Protein AF-A0A1Y0GBD6-F1 (afdb_monomer)

Secondary structure (DSSP, 8-state):
-HHHHHHHHHHSHHHHHHHHHHHHHHHHHHHT-SSHHHHHHHHHHHHHHHHHHHHHHHHHHHHHHHH-HHHHHHHHHHHHHHHHH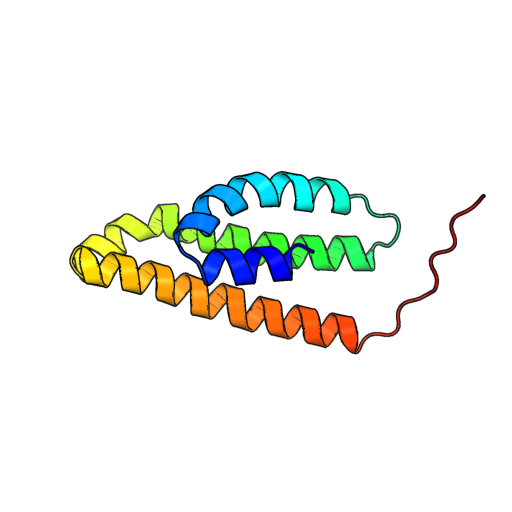HHHHHHHHHHHHSPPPP-----

Sequence (107 aa):
MFNFGSIIAVLIAPLLMIWIAASIFVYASIAHHPNAKVAKYNQWAGYRFYGAAGSMMVFGTPIYHIFNDWHGLLAIWTIMFVIVVPAGIRSIIKAYKEQWSAMQVAA

Structure (mmCIF, N/CA/C/O backbone):
data_AF-A0A1Y0GBD6-F1
#
_entry.id   AF-A0A1Y0GBD6-F1
#
loop_
_atom_site.group_PDB
_atom_site.id
_atom_site.type_symbol
_atom_site.label_atom_id
_atom_site.label_alt_id
_atom_site.label_comp_id
_atom_site.label_asym_id
_atom_site.label_entity_id
_atom_site.label_seq_id
_atom_site.pdbx_PDB_ins_code
_atom_site.Cartn_x
_atom_site.Cartn_y
_atom_site.Cartn_z
_atom_site.occupancy
_atom_site.B_iso_or_equiv
_atom_site.auth_seq_id
_atom_site.auth_comp_id
_atom_site.auth_asym_id
_atom_site.auth_atom_id
_atom_site.pdbx_PDB_model_num
ATOM 1 N N . MET A 1 1 ? -5.204 4.614 8.903 1.00 81.81 1 MET A N 1
ATOM 2 C CA . MET A 1 1 ? -4.017 5.408 8.520 1.00 81.81 1 MET A CA 1
ATOM 3 C C . MET A 1 1 ? -3.126 4.660 7.533 1.00 81.81 1 MET A C 1
ATOM 5 O O . MET A 1 1 ? -3.043 5.081 6.390 1.00 81.81 1 MET A O 1
ATOM 9 N N . PHE A 1 2 ? -2.539 3.522 7.928 1.00 92.50 2 PHE A N 1
ATOM 10 C CA . PHE A 1 2 ? -1.530 2.809 7.132 1.00 92.50 2 PHE A CA 1
ATOM 11 C C . PHE A 1 2 ? -1.957 2.506 5.680 1.00 92.50 2 PHE A C 1
ATOM 13 O O . PHE A 1 2 ? -1.268 2.912 4.754 1.00 92.50 2 PHE A O 1
ATOM 20 N N . ASN A 1 3 ? -3.127 1.882 5.466 1.00 93.31 3 ASN A N 1
ATOM 21 C CA . ASN A 1 3 ? -3.614 1.562 4.112 1.00 93.31 3 ASN A CA 1
ATOM 22 C C . ASN A 1 3 ? -3.749 2.797 3.204 1.00 93.31 3 ASN A C 1
ATOM 24 O O . ASN A 1 3 ? -3.415 2.715 2.030 1.00 93.31 3 ASN A O 1
ATOM 28 N N . PHE A 1 4 ? -4.214 3.933 3.733 1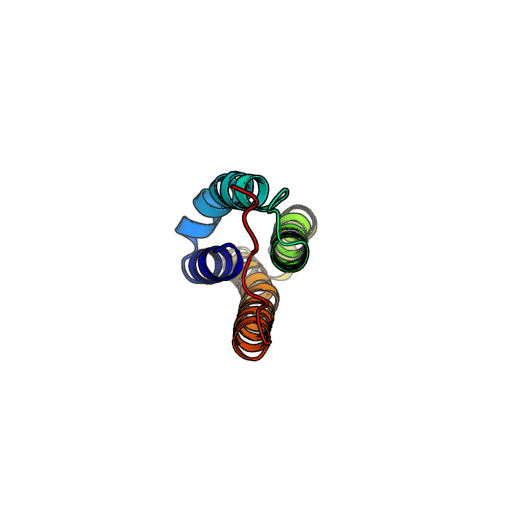.00 93.25 4 PHE A N 1
ATOM 29 C CA . PHE A 1 4 ? -4.353 5.159 2.942 1.00 93.25 4 PHE A CA 1
ATOM 30 C C . PHE A 1 4 ? -2.994 5.703 2.519 1.00 93.25 4 PHE A C 1
ATOM 32 O O . PHE A 1 4 ? -2.789 5.969 1.339 1.00 93.25 4 PHE A O 1
ATOM 39 N N . GLY A 1 5 ? -2.057 5.810 3.464 1.00 91.75 5 GLY A N 1
ATOM 40 C CA . GLY A 1 5 ? -0.714 6.283 3.149 1.00 91.75 5 GLY A CA 1
ATOM 41 C C . GLY A 1 5 ? 0.005 5.359 2.167 1.00 91.75 5 GLY A C 1
ATOM 42 O O . GLY A 1 5 ? 0.580 5.850 1.207 1.00 91.75 5 GLY A O 1
ATOM 43 N N . SER A 1 6 ? -0.130 4.035 2.309 1.00 94.19 6 SER A N 1
ATOM 44 C CA . SER A 1 6 ? 0.441 3.077 1.351 1.00 94.19 6 SER A CA 1
ATOM 45 C C . SER A 1 6 ? -0.166 3.198 -0.046 1.00 94.19 6 SER A C 1
ATOM 47 O O . SER A 1 6 ? 0.570 3.115 -1.022 1.00 94.19 6 SER A O 1
ATOM 49 N N . ILE A 1 7 ? -1.479 3.421 -0.168 1.00 95.19 7 ILE A N 1
ATOM 50 C CA . ILE A 1 7 ? -2.118 3.656 -1.473 1.00 95.19 7 ILE A CA 1
ATOM 51 C C . ILE A 1 7 ? -1.579 4.945 -2.102 1.00 95.19 7 ILE A C 1
ATOM 53 O O . ILE A 1 7 ? -1.132 4.919 -3.244 1.00 95.19 7 ILE A O 1
ATOM 57 N N . ILE A 1 8 ? -1.575 6.055 -1.359 1.00 94.31 8 ILE A N 1
ATOM 58 C CA . ILE A 1 8 ? -1.106 7.360 -1.857 1.00 94.31 8 ILE A CA 1
ATOM 59 C C . ILE A 1 8 ? 0.367 7.287 -2.275 1.00 94.31 8 ILE A C 1
ATOM 61 O O . ILE A 1 8 ? 0.736 7.770 -3.342 1.00 94.31 8 ILE A O 1
ATOM 65 N N . ALA A 1 9 ? 1.194 6.637 -1.460 1.00 93.50 9 ALA A N 1
ATOM 66 C CA . ALA A 1 9 ? 2.611 6.444 -1.720 1.00 93.50 9 ALA A CA 1
ATOM 67 C C . ALA A 1 9 ? 2.872 5.636 -2.993 1.00 93.50 9 ALA A C 1
ATOM 69 O O . ALA A 1 9 ? 3.793 5.943 -3.741 1.00 93.50 9 ALA A O 1
ATOM 70 N N . VAL A 1 10 ? 2.050 4.619 -3.258 1.00 93.12 10 VAL A N 1
ATOM 71 C CA . VAL A 1 10 ? 2.157 3.838 -4.491 1.00 93.12 10 VAL A CA 1
ATOM 72 C C . VAL A 1 10 ? 1.654 4.619 -5.694 1.00 93.12 10 VAL A C 1
ATOM 74 O O . VAL A 1 10 ? 2.240 4.472 -6.747 1.00 93.12 10 VAL A O 1
ATOM 77 N N . LEU A 1 11 ? 0.637 5.473 -5.556 1.00 93.12 11 LEU A N 1
ATOM 78 C CA . LEU A 1 11 ? 0.119 6.295 -6.658 1.00 93.12 11 LEU A CA 1
ATOM 79 C C . LEU A 1 11 ? 1.066 7.424 -7.085 1.00 93.12 11 LEU A C 1
ATOM 81 O O . LEU A 1 11 ? 1.009 7.869 -8.228 1.00 93.12 11 LEU A O 1
ATOM 85 N N . ILE A 1 12 ? 1.921 7.900 -6.181 1.00 91.62 12 ILE A N 1
ATOM 86 C CA . ILE A 1 12 ? 2.813 9.037 -6.415 1.00 91.62 12 ILE A CA 1
ATOM 87 C C . ILE A 1 12 ? 4.245 8.577 -6.149 1.00 91.62 12 ILE A C 1
ATOM 89 O O . ILE A 1 12 ? 4.705 8.588 -5.010 1.00 91.62 12 ILE A O 1
ATOM 93 N N . ALA A 1 13 ? 4.962 8.182 -7.206 1.00 82.25 13 ALA A N 1
ATOM 94 C CA . ALA A 1 13 ? 6.255 7.499 -7.092 1.00 82.25 13 ALA A CA 1
ATOM 95 C C . ALA A 1 13 ? 7.281 8.178 -6.149 1.00 82.25 13 ALA A C 1
ATOM 97 O O . ALA A 1 13 ? 7.854 7.467 -5.323 1.00 82.25 13 ALA A O 1
ATOM 98 N N . PRO A 1 14 ? 7.481 9.516 -6.158 1.00 85.69 14 PRO A N 1
ATOM 99 C CA . PRO A 1 14 ? 8.397 10.167 -5.212 1.00 85.69 14 PRO A CA 1
ATOM 100 C C . PRO A 1 14 ? 8.003 10.001 -3.737 1.00 85.69 14 PRO A C 1
ATOM 102 O O . PRO A 1 14 ? 8.866 9.936 -2.861 1.00 85.69 14 PRO A O 1
ATOM 105 N N . LEU A 1 15 ? 6.703 9.905 -3.441 1.00 91.25 15 LEU A N 1
ATOM 106 C CA . LEU A 1 15 ? 6.216 9.726 -2.074 1.00 91.25 15 LEU A CA 1
ATOM 107 C C . LEU A 1 15 ? 6.473 8.317 -1.546 1.00 91.25 15 LEU A C 1
ATOM 109 O O . LEU A 1 15 ? 6.485 8.136 -0.331 1.00 91.25 15 LEU A O 1
ATOM 113 N N . LEU A 1 16 ? 6.716 7.332 -2.417 1.00 89.00 16 LEU A N 1
ATOM 114 C CA . LEU A 1 16 ? 6.984 5.963 -1.992 1.00 89.00 16 LEU A CA 1
ATOM 115 C C . LEU A 1 16 ? 8.221 5.875 -1.097 1.00 89.00 16 LEU A C 1
ATOM 117 O O . LEU A 1 16 ? 8.166 5.237 -0.047 1.00 89.00 16 LEU A O 1
ATOM 121 N N . MET A 1 17 ? 9.306 6.556 -1.472 1.00 86.94 17 MET A N 1
ATOM 122 C CA . MET A 1 17 ? 10.548 6.559 -0.691 1.00 86.94 17 MET A CA 1
ATOM 123 C C . MET A 1 17 ? 10.346 7.176 0.695 1.00 86.94 17 MET A C 1
ATOM 125 O O . MET A 1 17 ? 10.777 6.610 1.697 1.00 86.94 17 MET A O 1
ATOM 129 N N . ILE A 1 18 ? 9.639 8.307 0.759 1.00 93.12 18 ILE A N 1
ATOM 130 C CA . ILE A 1 18 ? 9.323 8.989 2.021 1.00 93.12 18 ILE A CA 1
ATOM 131 C C . ILE A 1 18 ? 8.411 8.107 2.881 1.00 93.12 18 ILE A C 1
ATOM 133 O O . ILE A 1 18 ? 8.608 7.974 4.092 1.00 93.12 18 ILE A O 1
ATOM 137 N N . TRP A 1 19 ? 7.420 7.473 2.254 1.00 95.25 19 TRP A N 1
ATOM 138 C CA . TRP A 1 19 ? 6.452 6.649 2.955 1.00 95.25 19 TRP A CA 1
ATOM 139 C C . TRP A 1 19 ? 7.063 5.381 3.538 1.00 95.25 19 TRP A C 1
ATOM 141 O O . TRP A 1 19 ? 6.630 4.989 4.610 1.00 95.25 19 TRP A O 1
ATOM 151 N N . ILE A 1 20 ? 8.081 4.771 2.920 1.00 92.00 20 ILE A N 1
ATOM 152 C CA . ILE A 1 20 ? 8.769 3.604 3.505 1.00 92.00 20 ILE A CA 1
ATOM 153 C C . ILE A 1 20 ? 9.297 3.919 4.913 1.00 92.00 20 ILE A C 1
ATOM 155 O O . ILE A 1 20 ? 9.152 3.104 5.822 1.00 92.00 20 ILE A O 1
ATOM 159 N N . ALA A 1 21 ? 9.868 5.108 5.120 1.00 92.75 21 ALA A N 1
ATOM 160 C CA . ALA A 1 21 ? 10.318 5.532 6.443 1.00 92.75 21 ALA A CA 1
ATOM 161 C C . ALA A 1 21 ? 9.132 5.911 7.346 1.00 92.75 21 ALA A C 1
ATOM 163 O O . ALA A 1 21 ? 9.013 5.417 8.469 1.00 92.75 21 ALA A O 1
ATOM 164 N N . ALA A 1 22 ? 8.216 6.751 6.852 1.00 95.44 22 ALA A N 1
ATOM 165 C CA . ALA A 1 22 ? 7.064 7.219 7.626 1.00 95.44 22 ALA A CA 1
ATOM 166 C C . ALA A 1 22 ? 6.137 6.073 8.074 1.00 95.44 22 ALA A C 1
ATOM 168 O O . ALA A 1 22 ? 5.566 6.112 9.166 1.00 95.44 22 ALA A O 1
ATOM 169 N N . SER A 1 23 ? 6.012 5.021 7.265 1.00 95.19 23 SER A N 1
ATOM 170 C CA . SER A 1 23 ? 5.162 3.871 7.548 1.00 95.19 23 SER A CA 1
ATOM 171 C C . SER A 1 23 ? 5.636 3.100 8.773 1.00 95.19 23 SER A C 1
ATOM 173 O O . SER A 1 23 ? 4.802 2.529 9.467 1.00 95.19 23 SER A O 1
ATOM 175 N N . ILE A 1 24 ? 6.936 3.106 9.088 1.00 94.75 24 ILE A N 1
ATOM 176 C CA . ILE A 1 24 ? 7.470 2.464 10.299 1.00 94.75 24 ILE A CA 1
ATOM 177 C C . ILE A 1 24 ? 6.927 3.173 11.541 1.00 94.75 24 ILE A C 1
ATOM 179 O O . ILE A 1 24 ? 6.410 2.514 12.443 1.00 94.75 24 ILE A O 1
ATOM 183 N N . PHE A 1 25 ? 6.945 4.509 11.554 1.00 95.12 25 PHE A N 1
ATOM 184 C CA . PHE A 1 25 ? 6.381 5.306 12.647 1.00 95.12 25 PHE A CA 1
ATOM 185 C C . PHE A 1 25 ? 4.872 5.092 12.791 1.00 95.12 25 PHE A C 1
ATOM 187 O O . PHE A 1 25 ? 4.382 4.847 13.892 1.00 95.12 25 PHE A O 1
ATOM 194 N N . VAL A 1 26 ? 4.134 5.129 11.675 1.00 95.31 26 VAL A N 1
ATOM 195 C CA . VAL A 1 26 ? 2.681 4.886 11.668 1.00 95.31 26 VAL A CA 1
ATOM 196 C C . VAL A 1 26 ? 2.353 3.465 12.125 1.00 95.31 26 VAL A C 1
ATOM 198 O O . VAL A 1 26 ? 1.371 3.248 12.828 1.00 95.31 26 VAL A O 1
ATOM 201 N N . TYR A 1 27 ? 3.162 2.484 11.732 1.00 95.38 27 TYR A N 1
ATOM 202 C CA . TYR A 1 27 ? 2.975 1.106 12.157 1.00 95.38 27 TYR A CA 1
ATOM 203 C C . TYR A 1 27 ? 3.212 0.961 13.660 1.00 95.38 27 TYR A C 1
ATOM 205 O O . TYR A 1 27 ? 2.375 0.383 14.350 1.00 95.38 27 TYR A O 1
ATOM 213 N N . ALA A 1 28 ? 4.325 1.500 14.163 1.00 94.62 28 ALA A N 1
ATOM 214 C CA . ALA A 1 28 ? 4.722 1.401 15.562 1.00 94.62 28 ALA A CA 1
ATOM 215 C C . ALA A 1 28 ? 3.716 2.079 16.502 1.00 94.62 28 ALA A C 1
ATOM 217 O O . ALA A 1 28 ? 3.382 1.510 17.540 1.00 94.62 28 ALA A O 1
ATOM 218 N N . SER A 1 29 ? 3.167 3.236 16.116 1.00 94.19 29 SER A N 1
ATOM 219 C CA . SER A 1 29 ? 2.173 3.951 16.928 1.00 94.19 29 SER A CA 1
ATOM 220 C C . SER A 1 29 ? 0.849 3.194 17.090 1.00 94.19 29 SER A C 1
ATOM 222 O O . SER A 1 29 ? 0.120 3.432 18.048 1.00 94.19 29 SER A O 1
ATOM 224 N N . ILE A 1 30 ? 0.543 2.256 16.185 1.00 93.75 30 ILE A N 1
ATOM 225 C CA . ILE A 1 30 ? -0.693 1.458 16.202 1.00 93.75 30 ILE A CA 1
ATOM 226 C C . ILE A 1 30 ? -0.438 0.015 16.681 1.00 93.75 30 ILE A C 1
ATOM 228 O O . ILE A 1 30 ? -1.375 -0.688 17.058 1.00 93.75 30 ILE A O 1
ATOM 232 N N . ALA A 1 31 ? 0.815 -0.449 16.693 1.00 92.00 31 ALA A N 1
ATOM 233 C CA . ALA A 1 31 ? 1.162 -1.843 16.981 1.00 92.00 31 ALA A CA 1
ATOM 234 C C . ALA A 1 31 ? 0.659 -2.335 18.353 1.00 92.00 31 ALA A C 1
ATOM 236 O O . ALA A 1 31 ? 0.251 -3.487 18.467 1.00 92.00 31 ALA A O 1
ATOM 237 N N . HIS A 1 32 ? 0.622 -1.452 19.354 1.00 90.44 32 HIS A N 1
ATOM 238 C CA . HIS A 1 32 ? 0.163 -1.749 20.718 1.00 90.44 32 HIS A CA 1
ATOM 239 C C . HIS A 1 32 ? -1.191 -1.104 21.043 1.00 90.44 32 HIS A C 1
ATOM 241 O O . HIS A 1 32 ? -1.492 -0.809 22.197 1.00 90.44 32 HIS A O 1
ATOM 247 N N . HIS A 1 33 ? -2.010 -0.839 20.023 1.00 89.69 33 HIS A N 1
ATOM 248 C CA . HIS A 1 33 ? -3.309 -0.213 20.222 1.00 89.69 33 HIS A CA 1
ATOM 249 C C . HIS A 1 33 ? -4.215 -1.092 21.121 1.00 89.69 33 HIS A C 1
ATOM 251 O O . HIS A 1 33 ? -4.328 -2.291 20.848 1.00 89.69 33 HIS A O 1
ATOM 257 N N . PRO A 1 34 ? -4.920 -0.529 22.132 1.00 88.94 34 PRO A N 1
ATOM 258 C CA . PRO A 1 34 ? -5.721 -1.306 23.094 1.00 88.94 34 PRO A CA 1
ATOM 259 C C . PRO A 1 34 ? -6.770 -2.209 22.435 1.00 88.94 34 PRO A C 1
ATOM 261 O O . PRO A 1 34 ? -7.057 -3.317 22.881 1.00 88.94 34 PRO A O 1
ATOM 264 N N . ASN A 1 35 ? -7.334 -1.748 21.319 1.00 89.62 3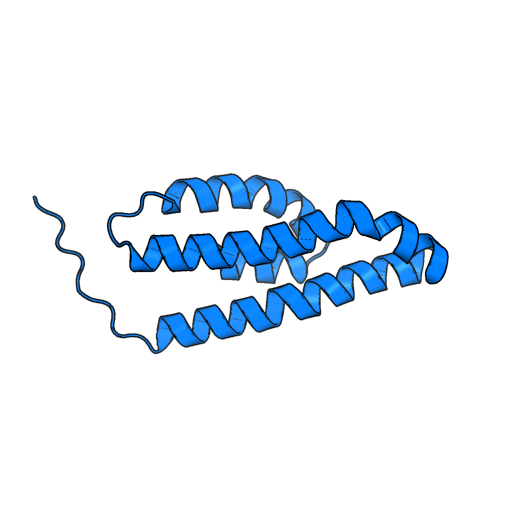5 ASN A N 1
ATOM 265 C CA . ASN A 1 35 ? -8.201 -2.566 20.483 1.00 89.62 35 ASN A CA 1
ATOM 266 C C . ASN A 1 35 ? -7.377 -3.513 19.586 1.00 89.62 35 ASN A C 1
ATOM 268 O O . ASN A 1 35 ? -6.863 -3.098 18.543 1.00 89.62 35 ASN A O 1
ATOM 272 N N . ALA A 1 36 ? -7.347 -4.801 19.941 1.00 89.81 36 ALA A N 1
ATOM 273 C CA . ALA A 1 36 ? -6.650 -5.853 19.194 1.00 89.81 36 ALA A CA 1
ATOM 274 C C . ALA A 1 36 ? -7.082 -5.962 17.718 1.00 89.81 36 ALA A C 1
ATOM 276 O O . ALA A 1 36 ? -6.284 -6.339 16.857 1.00 89.81 36 ALA A O 1
ATOM 277 N N . LYS A 1 37 ? -8.331 -5.598 17.388 1.00 90.50 37 LYS A N 1
ATOM 278 C CA . LYS A 1 37 ? -8.812 -5.581 16.001 1.00 90.50 37 LYS A CA 1
ATOM 279 C C . LYS A 1 37 ? -8.040 -4.549 15.178 1.00 90.50 37 LYS A C 1
ATOM 281 O O . LYS A 1 37 ? -7.590 -4.862 14.078 1.00 90.50 37 LYS A O 1
ATOM 286 N N . VAL A 1 38 ? -7.837 -3.349 15.726 1.00 91.31 38 VAL A N 1
ATOM 287 C CA . VAL A 1 38 ? -7.081 -2.263 15.078 1.00 91.31 38 VAL A CA 1
ATOM 288 C C . VAL A 1 38 ? -5.627 -2.682 14.863 1.00 91.31 38 VAL A C 1
ATOM 290 O O . VAL A 1 38 ? -5.122 -2.563 13.744 1.00 91.31 38 VAL A O 1
ATOM 293 N N . ALA A 1 39 ? -4.990 -3.254 15.889 1.00 92.44 39 ALA A N 1
ATOM 294 C CA . ALA A 1 39 ? -3.626 -3.770 15.791 1.00 92.44 39 ALA A CA 1
ATOM 295 C C . ALA A 1 39 ? -3.500 -4.852 14.700 1.00 92.44 39 ALA A C 1
ATOM 297 O O . ALA A 1 39 ? -2.603 -4.784 13.862 1.00 92.44 39 ALA A O 1
ATOM 298 N N . LYS A 1 40 ? -4.454 -5.791 14.615 1.00 92.56 40 LYS A N 1
ATOM 299 C CA . LYS A 1 40 ? -4.476 -6.844 13.583 1.00 92.56 40 LYS A CA 1
ATOM 300 C C . LYS A 1 40 ? -4.667 -6.290 12.167 1.00 92.56 40 LYS A C 1
ATOM 302 O O . LYS A 1 40 ? -4.030 -6.769 11.228 1.00 92.56 40 LYS A O 1
ATOM 307 N N . TYR A 1 41 ? -5.526 -5.283 11.992 1.00 92.81 41 TYR A N 1
ATOM 308 C CA . TYR A 1 41 ? -5.675 -4.591 10.707 1.00 92.81 41 TYR A CA 1
ATOM 309 C C . TYR A 1 41 ? -4.383 -3.881 10.293 1.00 92.81 41 TYR A C 1
ATOM 311 O O . TYR A 1 41 ? -4.003 -3.950 9.124 1.00 92.81 41 TYR A O 1
ATOM 319 N N . ASN A 1 42 ? -3.699 -3.237 11.243 1.00 94.81 42 ASN A N 1
ATOM 320 C CA . ASN A 1 42 ? -2.413 -2.587 11.014 1.00 94.81 42 ASN A CA 1
ATOM 321 C C . ASN A 1 42 ? -1.316 -3.600 10.658 1.00 94.81 42 ASN A C 1
ATOM 323 O O . ASN A 1 42 ? -0.611 -3.406 9.672 1.00 94.81 42 ASN A O 1
ATOM 327 N N . GLN A 1 43 ? -1.241 -4.721 11.381 1.00 94.19 43 GLN A N 1
ATOM 328 C CA . GLN A 1 43 ? -0.309 -5.816 11.105 1.00 94.19 43 GLN A CA 1
ATOM 329 C C . GLN A 1 43 ? -0.466 -6.342 9.676 1.00 94.19 43 GLN A C 1
ATOM 331 O O . GLN A 1 43 ? 0.510 -6.446 8.938 1.00 94.19 43 GLN A O 1
ATOM 336 N N . TRP A 1 44 ? -1.702 -6.618 9.252 1.00 94.12 44 TRP A N 1
ATOM 337 C CA . TRP A 1 44 ? -1.973 -7.086 7.893 1.00 94.12 44 TRP A CA 1
ATOM 338 C C . TRP A 1 44 ? -1.690 -6.035 6.819 1.00 94.12 44 TRP A C 1
ATOM 340 O O . TRP A 1 44 ? -1.246 -6.394 5.729 1.00 94.12 44 TRP A O 1
ATOM 350 N N . ALA A 1 45 ? -1.946 -4.756 7.100 1.00 93.88 45 ALA A N 1
ATOM 351 C CA . ALA A 1 45 ? -1.615 -3.670 6.183 1.00 93.88 45 ALA A CA 1
ATOM 352 C C . ALA A 1 45 ? -0.092 -3.545 5.999 1.00 93.88 45 ALA A C 1
ATOM 354 O O . ALA A 1 45 ? 0.390 -3.520 4.865 1.00 93.88 45 ALA A O 1
ATOM 355 N N . GLY A 1 46 ? 0.658 -3.566 7.106 1.00 94.50 46 GLY A N 1
ATOM 356 C CA . GLY A 1 46 ? 2.120 -3.565 7.110 1.00 94.50 46 GLY A CA 1
ATOM 357 C C . GLY A 1 46 ? 2.703 -4.773 6.388 1.00 94.50 46 GLY A C 1
ATOM 358 O O . GLY A 1 46 ? 3.520 -4.602 5.490 1.00 94.50 46 GLY A O 1
ATOM 359 N N . TYR A 1 47 ? 2.227 -5.983 6.698 1.00 94.81 47 TYR A N 1
ATOM 360 C CA . TYR A 1 47 ? 2.694 -7.220 6.063 1.00 94.81 47 TYR A CA 1
ATOM 361 C C . TYR A 1 47 ? 2.606 -7.165 4.532 1.00 94.81 47 TYR A C 1
ATOM 363 O O . TYR A 1 47 ? 3.552 -7.533 3.845 1.00 94.81 47 TYR A O 1
ATOM 371 N N . ARG A 1 48 ? 1.498 -6.658 3.980 1.00 93.88 48 ARG A N 1
ATOM 372 C CA . ARG A 1 48 ? 1.312 -6.568 2.522 1.00 93.88 48 ARG A CA 1
ATOM 373 C C . ARG A 1 48 ? 2.204 -5.510 1.887 1.00 93.88 48 ARG A C 1
ATOM 375 O O . ARG A 1 48 ? 2.803 -5.775 0.851 1.00 93.88 48 ARG A O 1
ATOM 382 N N . PHE A 1 49 ? 2.287 -4.327 2.495 1.00 94.94 49 PHE A N 1
ATOM 383 C CA . PHE A 1 49 ? 3.116 -3.244 1.969 1.00 94.94 49 PHE A CA 1
ATOM 384 C C . PHE A 1 49 ? 4.604 -3.597 2.034 1.00 94.94 49 PHE A C 1
ATOM 386 O O . PHE A 1 49 ? 5.286 -3.519 1.018 1.00 94.94 49 PHE A O 1
ATOM 393 N N . TYR A 1 50 ? 5.093 -4.049 3.193 1.00 95.25 50 TYR A N 1
ATOM 394 C CA . TYR A 1 50 ? 6.492 -4.440 3.365 1.00 95.25 50 TYR A CA 1
ATOM 395 C C . TYR A 1 50 ? 6.835 -5.712 2.592 1.00 95.25 50 TYR A C 1
ATOM 397 O O . TYR A 1 50 ? 7.929 -5.803 2.049 1.00 95.25 50 TYR A O 1
ATOM 405 N N . GLY A 1 51 ? 5.901 -6.659 2.474 1.00 94.69 51 GLY A N 1
ATOM 406 C CA . GLY A 1 51 ? 6.072 -7.830 1.620 1.00 94.69 51 GLY A CA 1
ATOM 407 C C . GLY A 1 51 ? 6.252 -7.436 0.155 1.00 94.69 51 GLY A C 1
ATOM 408 O O . GLY A 1 51 ? 7.196 -7.892 -0.482 1.00 94.69 51 GLY A O 1
ATOM 409 N N . ALA A 1 52 ? 5.408 -6.541 -0.367 1.00 94.00 52 ALA A N 1
ATOM 410 C CA . ALA A 1 52 ? 5.531 -6.039 -1.735 1.00 94.00 52 ALA A CA 1
ATOM 411 C C . ALA A 1 52 ? 6.828 -5.235 -1.933 1.00 94.00 52 ALA A C 1
ATOM 413 O O . ALA A 1 52 ? 7.644 -5.594 -2.778 1.00 94.00 52 ALA A O 1
ATOM 414 N N . ALA A 1 53 ? 7.057 -4.2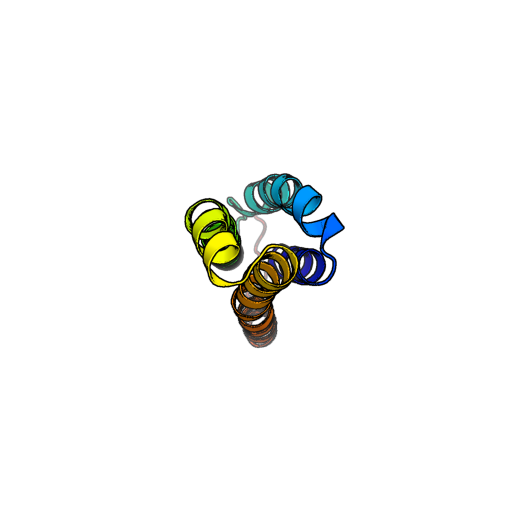00 -1.120 1.00 92.44 53 ALA A N 1
ATOM 415 C CA . ALA A 1 53 ? 8.222 -3.324 -1.236 1.00 92.44 53 ALA A CA 1
ATOM 416 C C . ALA A 1 53 ? 9.548 -4.079 -1.027 1.00 92.44 53 ALA A C 1
ATOM 418 O O . ALA A 1 53 ? 10.495 -3.896 -1.788 1.00 92.44 53 ALA A O 1
ATOM 419 N N . GLY A 1 54 ? 9.607 -4.972 -0.036 1.00 92.38 54 GLY A N 1
ATOM 420 C CA . GLY A 1 54 ? 10.774 -5.810 0.235 1.00 92.38 54 GLY A CA 1
ATOM 421 C C . GLY A 1 54 ? 11.040 -6.826 -0.875 1.00 92.38 54 GLY A C 1
ATOM 422 O O . GLY A 1 54 ? 12.189 -7.026 -1.256 1.00 92.38 54 GLY A O 1
ATOM 423 N N . SER A 1 55 ? 9.994 -7.407 -1.469 1.00 93.62 55 SER A N 1
ATOM 424 C CA . SER A 1 55 ? 10.160 -8.285 -2.636 1.00 93.62 55 SER A CA 1
ATOM 425 C C . SER A 1 55 ? 10.765 -7.530 -3.821 1.00 93.62 55 SER A C 1
ATOM 427 O O . SER A 1 55 ? 11.616 -8.076 -4.518 1.00 93.62 55 SER A O 1
ATOM 429 N N . MET A 1 56 ? 10.399 -6.260 -4.023 1.00 90.06 56 MET A N 1
ATOM 430 C CA . MET A 1 56 ? 10.973 -5.439 -5.097 1.00 90.06 56 MET A CA 1
ATOM 431 C C . MET A 1 56 ? 12.456 -5.121 -4.895 1.00 90.06 56 MET A C 1
ATOM 433 O O . MET A 1 56 ? 13.164 -4.965 -5.883 1.00 90.06 56 MET A O 1
ATOM 437 N N . MET A 1 57 ? 12.961 -5.092 -3.658 1.00 89.81 57 MET A N 1
ATOM 438 C CA . MET A 1 57 ? 14.409 -4.987 -3.414 1.00 89.81 57 MET A CA 1
ATOM 439 C C . MET A 1 57 ? 15.177 -6.208 -3.938 1.00 89.81 57 MET A C 1
ATOM 441 O O . MET A 1 57 ? 16.301 -6.070 -4.406 1.00 89.81 57 MET A O 1
ATOM 445 N N . VAL A 1 58 ? 14.573 -7.399 -3.886 1.00 93.31 58 VAL A N 1
ATOM 446 C CA . VAL A 1 58 ? 15.211 -8.650 -4.331 1.00 93.31 58 VAL A CA 1
ATOM 447 C C . VAL A 1 58 ? 15.011 -8.873 -5.831 1.00 93.31 58 VAL A C 1
ATOM 449 O O . VAL A 1 58 ? 15.949 -9.206 -6.550 1.00 93.31 58 VAL A O 1
ATOM 452 N N . PHE A 1 59 ? 13.784 -8.676 -6.315 1.00 92.88 59 PHE A N 1
ATOM 453 C CA . PHE A 1 59 ? 13.406 -8.947 -7.703 1.00 92.88 59 PHE A CA 1
ATOM 454 C C . PHE A 1 59 ? 13.571 -7.748 -8.639 1.00 92.88 59 PHE A C 1
ATOM 456 O O . PHE A 1 59 ? 13.430 -7.914 -9.848 1.00 92.88 59 PHE A O 1
ATOM 463 N N . GLY A 1 60 ? 13.909 -6.565 -8.121 1.00 90.69 60 GLY A N 1
ATOM 464 C CA . GLY A 1 60 ? 14.076 -5.352 -8.918 1.00 90.69 60 GLY A CA 1
ATOM 465 C C . GLY A 1 60 ? 15.086 -5.533 -10.047 1.00 90.69 60 GLY A C 1
ATOM 466 O O . GLY A 1 60 ? 14.729 -5.369 -11.210 1.00 90.69 60 GLY A O 1
ATOM 467 N N . THR A 1 61 ? 16.318 -5.941 -9.731 1.00 92.06 61 THR A N 1
ATOM 468 C CA . THR A 1 61 ? 17.386 -6.124 -10.733 1.00 92.06 61 THR A CA 1
ATOM 469 C C . THR A 1 61 ? 17.026 -7.152 -11.816 1.00 92.06 61 THR A C 1
ATOM 471 O O . THR A 1 61 ? 17.154 -6.821 -12.996 1.00 92.06 61 THR A O 1
ATOM 4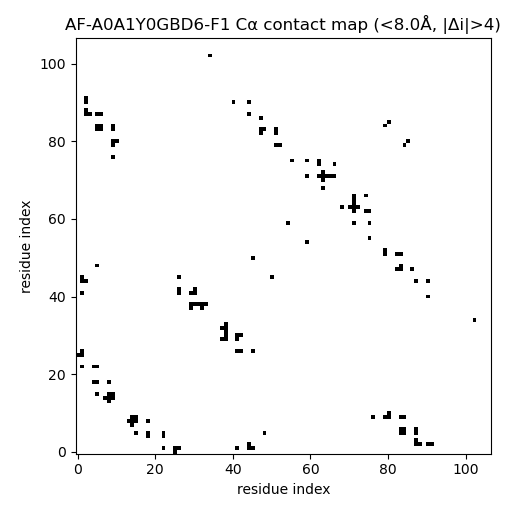74 N N . PRO A 1 62 ? 16.512 -8.357 -11.485 1.00 92.94 62 PRO A N 1
ATOM 475 C CA . PRO A 1 62 ? 15.988 -9.274 -12.498 1.00 92.94 62 PRO A CA 1
ATOM 476 C C . PRO A 1 62 ? 14.914 -8.655 -13.402 1.00 92.94 62 PRO A C 1
ATOM 478 O O . PRO A 1 62 ? 14.960 -8.840 -14.615 1.00 92.94 62 PRO A O 1
ATOM 481 N N . ILE A 1 63 ? 13.964 -7.901 -12.838 1.00 91.81 63 ILE A N 1
ATOM 482 C CA . ILE A 1 63 ? 12.892 -7.260 -13.615 1.00 91.81 63 ILE A CA 1
ATOM 483 C C . ILE A 1 63 ? 13.466 -6.193 -14.560 1.00 91.81 63 ILE A C 1
ATOM 485 O O . ILE A 1 63 ? 13.071 -6.148 -15.724 1.00 91.81 63 ILE A O 1
ATOM 489 N N . TYR A 1 64 ? 14.433 -5.391 -14.105 1.00 91.06 64 TYR A N 1
ATOM 490 C CA . TYR A 1 64 ? 15.132 -4.418 -14.951 1.00 91.06 64 TYR A CA 1
ATOM 491 C C . TYR A 1 64 ? 15.850 -5.079 -16.135 1.00 91.06 64 TYR A C 1
ATOM 493 O O . TYR A 1 64 ? 15.727 -4.605 -17.261 1.00 91.06 64 TYR A O 1
ATOM 501 N N . HIS A 1 65 ? 16.537 -6.203 -15.911 1.00 90.62 65 HIS A N 1
ATOM 502 C CA . HIS A 1 65 ? 17.206 -6.935 -16.990 1.00 90.62 65 HIS A CA 1
ATOM 503 C C . HIS A 1 65 ? 16.237 -7.538 -18.016 1.00 90.62 65 HIS A C 1
ATOM 505 O O . HIS A 1 65 ? 16.567 -7.590 -19.196 1.00 90.62 65 HIS A O 1
ATOM 511 N N . ILE A 1 66 ? 15.056 -8.003 -17.594 1.00 92.50 66 ILE A N 1
ATOM 512 C CA . ILE A 1 66 ? 14.084 -8.632 -18.505 1.00 92.50 66 ILE A CA 1
ATOM 513 C C . ILE A 1 66 ? 13.351 -7.585 -19.354 1.00 92.50 66 ILE A C 1
ATOM 515 O O . ILE A 1 66 ? 13.078 -7.825 -20.528 1.00 92.50 66 ILE A O 1
ATOM 519 N N . PHE A 1 67 ? 13.005 -6.438 -18.765 1.00 90.44 67 PHE A N 1
ATOM 520 C CA . PHE A 1 67 ? 12.117 -5.453 -19.388 1.00 90.44 67 PHE A CA 1
ATOM 521 C C . PHE A 1 67 ? 12.841 -4.210 -19.942 1.00 90.44 67 PHE A C 1
ATOM 523 O O . PHE A 1 67 ? 12.173 -3.328 -20.479 1.00 90.44 67 PHE A O 1
ATOM 530 N N . ASN A 1 68 ? 14.177 -4.141 -19.882 1.00 89.06 68 ASN A N 1
ATOM 531 C CA . ASN A 1 68 ? 14.978 -2.919 -20.079 1.00 89.06 68 ASN A CA 1
ATOM 532 C C . ASN A 1 68 ? 14.637 -1.814 -19.058 1.00 89.06 68 ASN A C 1
ATOM 534 O O . ASN A 1 68 ? 13.608 -1.853 -18.391 1.00 89.06 68 ASN A O 1
ATOM 538 N N . ASP A 1 69 ? 15.481 -0.785 -18.961 1.00 85.81 69 ASP A N 1
ATOM 539 C CA . ASP A 1 69 ? 15.436 0.225 -17.891 1.00 85.81 69 ASP A CA 1
ATOM 540 C C . ASP A 1 69 ? 14.043 0.833 -17.640 1.00 85.81 69 ASP A C 1
ATOM 542 O O . ASP A 1 69 ? 13.453 0.661 -16.572 1.00 85.81 69 ASP A O 1
ATOM 546 N N . TRP A 1 70 ? 13.476 1.521 -18.636 1.00 89.88 70 TRP A N 1
ATOM 547 C CA . TRP A 1 70 ? 12.222 2.259 -18.454 1.00 89.88 70 TRP A CA 1
ATOM 548 C C . TRP A 1 70 ? 11.012 1.347 -18.213 1.00 89.88 70 TRP A C 1
ATOM 550 O O . TRP A 1 70 ? 10.214 1.602 -17.307 1.00 89.88 70 TRP A O 1
ATOM 560 N N . HIS A 1 71 ? 10.866 0.262 -18.984 1.00 92.50 71 HIS A N 1
ATOM 561 C CA . HIS A 1 71 ? 9.736 -0.647 -18.776 1.00 92.50 71 HIS A CA 1
ATOM 562 C C . HIS A 1 71 ? 9.918 -1.519 -17.532 1.00 92.50 71 HIS A C 1
ATOM 564 O O . HIS A 1 71 ? 8.920 -1.903 -16.934 1.00 92.50 71 HIS A O 1
ATOM 570 N N . GLY A 1 72 ? 11.151 -1.783 -17.095 1.00 91.62 72 GLY A N 1
ATOM 571 C CA . GLY A 1 72 ? 11.448 -2.437 -15.822 1.00 91.62 72 GLY A CA 1
ATOM 572 C C . GLY A 1 72 ? 10.976 -1.604 -14.635 1.00 91.62 72 GLY A C 1
ATOM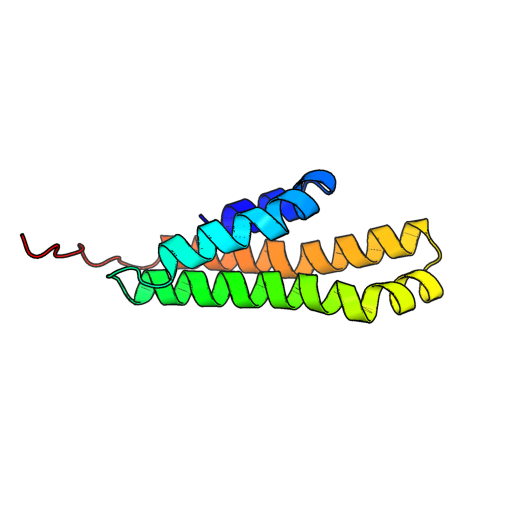 573 O O . GLY A 1 72 ? 10.276 -2.120 -13.761 1.00 91.62 72 GLY A O 1
ATOM 574 N N . LEU A 1 73 ? 11.250 -0.294 -14.649 1.00 89.31 73 LEU A N 1
ATOM 575 C CA . LEU A 1 73 ? 10.735 0.634 -13.640 1.00 89.31 73 LEU A CA 1
ATOM 576 C C . LEU A 1 73 ? 9.200 0.637 -13.614 1.00 89.31 73 LEU A C 1
ATOM 578 O O . LEU A 1 73 ? 8.593 0.492 -12.549 1.00 89.31 73 LEU A O 1
ATOM 582 N N . LEU A 1 74 ? 8.563 0.739 -14.786 1.00 91.81 74 LEU A N 1
ATOM 583 C CA . LEU A 1 74 ? 7.105 0.676 -14.900 1.00 91.81 74 LEU A CA 1
ATOM 584 C C . LEU A 1 74 ? 6.542 -0.680 -14.458 1.00 91.81 74 LEU A C 1
ATOM 586 O O . LEU A 1 74 ? 5.490 -0.712 -13.823 1.00 91.81 74 LEU A O 1
ATOM 590 N N . ALA A 1 75 ? 7.224 -1.790 -14.739 1.00 93.00 75 ALA A N 1
ATOM 591 C CA . ALA A 1 75 ? 6.805 -3.129 -14.338 1.00 93.00 75 ALA A CA 1
ATOM 592 C C . ALA A 1 75 ? 6.820 -3.280 -12.812 1.00 93.00 75 ALA A C 1
ATOM 594 O O . ALA A 1 75 ? 5.809 -3.670 -12.228 1.00 93.00 75 ALA A O 1
ATOM 595 N N . ILE A 1 76 ? 7.915 -2.891 -12.151 1.00 92.00 76 ILE A N 1
ATOM 596 C CA . ILE A 1 76 ? 8.029 -2.883 -10.682 1.00 92.00 76 ILE A CA 1
ATOM 597 C C . ILE A 1 76 ? 6.898 -2.054 -10.067 1.00 92.00 76 ILE A C 1
ATOM 599 O O . ILE A 1 76 ? 6.202 -2.504 -9.151 1.00 92.00 76 ILE A O 1
ATOM 603 N N . TRP A 1 77 ? 6.680 -0.853 -10.604 1.00 91.69 77 TRP A N 1
ATOM 604 C CA . TRP A 1 77 ? 5.659 0.061 -10.106 1.00 91.69 77 TRP A CA 1
ATOM 605 C C . TRP A 1 77 ? 4.235 -0.464 -10.342 1.00 91.69 77 TRP A C 1
ATOM 607 O O . TRP A 1 77 ? 3.378 -0.374 -9.465 1.00 91.69 77 TRP A O 1
ATOM 617 N N . THR A 1 78 ? 3.994 -1.105 -11.485 1.00 93.06 78 THR A N 1
ATOM 618 C CA . THR A 1 78 ? 2.714 -1.753 -11.804 1.00 93.06 78 THR A CA 1
ATOM 619 C C . THR A 1 78 ? 2.434 -2.916 -10.855 1.00 93.06 78 THR A C 1
ATOM 621 O O . THR A 1 78 ? 1.319 -3.039 -10.348 1.00 93.06 78 THR A O 1
ATOM 624 N N . ILE A 1 79 ? 3.432 -3.751 -10.551 1.00 93.25 79 ILE A N 1
ATOM 625 C CA . ILE A 1 79 ? 3.258 -4.871 -9.614 1.00 93.25 79 ILE A CA 1
ATOM 626 C C . ILE A 1 79 ? 2.941 -4.339 -8.209 1.00 93.25 79 ILE A C 1
ATOM 628 O O . ILE A 1 79 ? 2.004 -4.812 -7.562 1.00 93.25 79 ILE A O 1
ATOM 632 N N . MET A 1 80 ? 3.663 -3.310 -7.756 1.00 93.50 80 MET A N 1
ATOM 633 C CA . MET A 1 80 ? 3.370 -2.606 -6.503 1.00 93.50 80 MET A CA 1
ATOM 634 C C . MET A 1 80 ? 1.927 -2.087 -6.466 1.00 93.50 80 MET A C 1
ATOM 636 O O . MET A 1 80 ? 1.210 -2.322 -5.490 1.00 93.50 80 MET A O 1
ATOM 640 N N . PHE A 1 81 ? 1.485 -1.426 -7.539 1.00 95.00 81 PHE A N 1
ATOM 641 C CA . PHE A 1 81 ? 0.126 -0.912 -7.687 1.00 95.00 81 PHE A CA 1
ATOM 642 C C . PHE A 1 81 ? -0.919 -2.024 -7.568 1.00 95.00 81 PHE A C 1
ATOM 644 O O . PHE A 1 81 ? -1.827 -1.927 -6.742 1.00 95.00 81 PHE A O 1
ATOM 651 N N . VAL A 1 82 ? -0.761 -3.114 -8.321 1.00 95.44 82 VAL A N 1
ATOM 652 C CA . VAL A 1 82 ? -1.713 -4.236 -8.354 1.00 95.44 82 VAL A CA 1
ATOM 653 C C . VAL A 1 82 ? -1.780 -4.990 -7.021 1.00 95.44 82 VAL A C 1
ATOM 655 O O . VAL A 1 82 ? -2.836 -5.516 -6.669 1.00 95.44 82 VAL A O 1
ATOM 658 N N . ILE A 1 83 ? -0.696 -5.030 -6.244 1.00 94.50 83 ILE A N 1
ATOM 659 C CA . ILE A 1 83 ? -0.692 -5.686 -4.930 1.00 94.50 83 ILE A CA 1
ATOM 660 C C . ILE A 1 83 ? -1.266 -4.762 -3.851 1.00 94.50 83 ILE A C 1
ATOM 662 O O . ILE A 1 83 ? -2.185 -5.143 -3.121 1.00 94.50 83 ILE A O 1
ATOM 666 N N . VAL A 1 84 ? -0.729 -3.547 -3.722 1.00 95.25 84 VAL A N 1
ATOM 667 C CA . VAL A 1 84 ? -1.009 -2.665 -2.582 1.00 95.25 84 VAL A CA 1
ATOM 668 C C . VAL A 1 84 ? -2.374 -2.000 -2.712 1.00 95.25 84 VAL A C 1
ATOM 670 O O . VAL A 1 84 ? -3.127 -1.972 -1.736 1.00 95.25 84 VAL A O 1
ATOM 673 N N . VAL A 1 85 ? -2.727 -1.490 -3.896 1.00 95.62 85 VAL A N 1
ATOM 674 C CA . VAL A 1 85 ? -3.932 -0.665 -4.062 1.00 95.62 85 VAL A CA 1
ATOM 675 C C . VAL A 1 85 ? -5.213 -1.490 -3.890 1.00 95.62 85 VAL A C 1
ATOM 677 O O . VAL A 1 85 ? -6.005 -1.164 -2.999 1.00 95.62 85 VAL A O 1
ATOM 680 N N . PRO A 1 86 ? -5.424 -2.610 -4.610 1.00 95.94 86 PRO A N 1
ATOM 681 C CA . PRO A 1 86 ? -6.615 -3.436 -4.423 1.00 95.94 86 PRO A CA 1
ATOM 682 C C . PRO A 1 86 ? -6.720 -4.017 -3.011 1.00 95.94 86 PRO A C 1
ATOM 684 O O . PRO A 1 86 ? -7.806 -4.038 -2.427 1.00 95.94 86 PRO A O 1
ATOM 687 N N . ALA A 1 87 ? -5.606 -4.476 -2.430 1.00 94.50 87 ALA A N 1
ATOM 688 C CA . ALA A 1 87 ? -5.615 -5.043 -1.086 1.00 94.50 87 ALA A CA 1
ATOM 689 C C . ALA A 1 87 ? -5.903 -3.982 -0.011 1.00 94.50 87 ALA A C 1
ATOM 691 O O . ALA A 1 87 ? -6.636 -4.263 0.943 1.00 94.50 87 ALA A O 1
ATOM 692 N N . GLY A 1 88 ? -5.370 -2.769 -0.176 1.00 93.38 88 GLY A N 1
ATOM 693 C CA . GLY A 1 88 ? -5.646 -1.625 0.687 1.00 93.38 88 GLY A CA 1
ATOM 694 C C . GLY A 1 88 ? -7.115 -1.209 0.622 1.00 93.38 88 GLY A C 1
ATOM 695 O O . GLY A 1 88 ? -7.764 -1.114 1.665 1.00 93.38 88 GLY A O 1
ATOM 696 N N . ILE A 1 89 ? -7.671 -1.067 -0.587 1.00 95.56 89 ILE A N 1
ATOM 697 C CA . ILE A 1 89 ? -9.091 -0.740 -0.805 1.00 95.56 89 ILE A CA 1
ATOM 698 C C . ILE A 1 89 ? -9.994 -1.796 -0.162 1.00 95.56 89 ILE A C 1
ATOM 700 O O . ILE A 1 89 ? -10.884 -1.455 0.617 1.00 95.56 89 ILE A O 1
ATOM 704 N N . ARG A 1 90 ? -9.743 -3.090 -0.412 1.00 94.56 90 ARG A N 1
ATOM 705 C CA . ARG A 1 90 ? -10.515 -4.184 0.206 1.00 94.56 90 ARG A CA 1
ATOM 706 C C . ARG A 1 90 ? -10.480 -4.115 1.730 1.00 94.56 90 ARG A C 1
ATOM 708 O O . ARG A 1 90 ? -11.510 -4.306 2.371 1.00 94.56 90 ARG A O 1
ATOM 715 N N . SER A 1 91 ? -9.319 -3.826 2.313 1.00 93.12 91 SER A N 1
ATOM 716 C CA . SER A 1 91 ? -9.180 -3.667 3.761 1.00 93.12 91 SER A CA 1
ATOM 717 C C . SER A 1 91 ? -9.946 -2.463 4.306 1.00 93.12 91 SER A C 1
ATOM 719 O O . SER A 1 91 ? -10.553 -2.587 5.365 1.00 93.12 91 SER A O 1
ATOM 721 N N . ILE A 1 92 ? -9.957 -1.333 3.595 1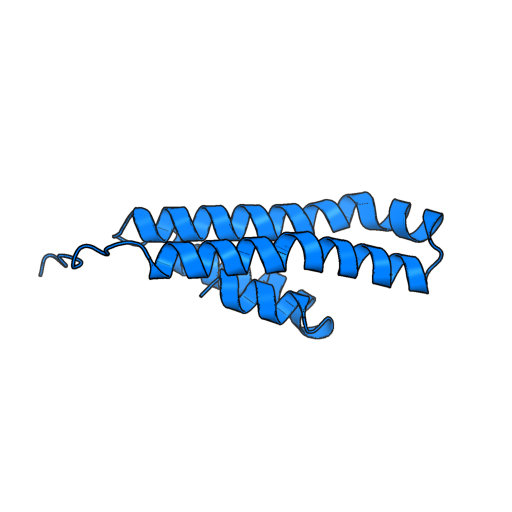.00 93.00 92 ILE A N 1
ATOM 722 C CA . ILE A 1 92 ? -10.725 -0.139 3.979 1.00 93.00 92 ILE A CA 1
ATOM 723 C C . ILE A 1 92 ? -12.228 -0.434 3.931 1.00 93.00 92 ILE A C 1
ATOM 725 O O . ILE A 1 92 ? -12.936 -0.169 4.899 1.00 93.00 92 ILE A O 1
ATOM 729 N N . ILE A 1 93 ? -12.710 -1.055 2.851 1.00 93.88 93 ILE A N 1
ATOM 730 C CA . ILE A 1 93 ? -14.123 -1.435 2.708 1.00 93.88 93 ILE A CA 1
ATOM 731 C C . ILE A 1 93 ? -14.531 -2.422 3.804 1.00 93.88 93 ILE A C 1
ATOM 733 O O . ILE A 1 93 ? -15.595 -2.281 4.403 1.00 93.88 93 ILE A O 1
ATOM 737 N N . LYS A 1 94 ? -13.689 -3.422 4.089 1.00 92.50 94 LYS A N 1
ATOM 738 C CA . LYS A 1 94 ? -13.955 -4.394 5.153 1.00 92.50 94 LYS A CA 1
ATOM 739 C C . LYS A 1 94 ? -14.031 -3.716 6.523 1.00 92.50 94 LYS A C 1
ATOM 741 O O . LYS A 1 94 ? -14.970 -3.972 7.265 1.00 92.50 94 LYS A O 1
ATOM 746 N N . ALA A 1 95 ? -13.092 -2.819 6.821 1.00 89.81 95 ALA A N 1
ATOM 747 C CA . ALA A 1 95 ? -13.093 -2.046 8.058 1.00 89.81 95 ALA A CA 1
ATOM 748 C C . ALA A 1 95 ? -14.347 -1.165 8.190 1.00 89.81 95 ALA A C 1
ATOM 750 O O . ALA A 1 95 ? -14.888 -1.045 9.283 1.00 89.81 95 ALA A O 1
ATOM 751 N N . TYR A 1 96 ? -14.842 -0.594 7.090 1.00 88.94 96 TYR A N 1
ATOM 752 C CA . TYR A 1 96 ? -16.066 0.210 7.086 1.00 88.94 96 TYR A CA 1
ATOM 753 C C . TYR A 1 96 ? -17.335 -0.617 7.352 1.00 88.94 96 TYR A C 1
ATOM 755 O O . TYR A 1 96 ? -18.253 -0.145 8.012 1.00 88.94 96 TYR A O 1
ATOM 763 N N . LYS A 1 97 ? -17.390 -1.857 6.852 1.00 89.50 97 LYS A N 1
ATOM 764 C CA . LYS A 1 97 ? -18.556 -2.743 7.010 1.00 89.50 97 LYS A CA 1
ATOM 765 C C . LYS A 1 97 ? -18.636 -3.434 8.372 1.00 89.50 97 LYS A C 1
ATOM 767 O O . LYS A 1 97 ? -19.683 -3.971 8.719 1.00 89.50 97 LYS A O 1
ATOM 772 N N . GLU A 1 98 ? -17.537 -3.498 9.114 1.00 88.44 98 GLU A N 1
ATOM 773 C CA . GLU A 1 98 ? -17.515 -4.171 10.407 1.00 88.44 98 GLU A CA 1
ATOM 774 C C . GLU A 1 98 ? -18.102 -3.295 11.517 1.00 88.44 98 GLU A C 1
ATOM 776 O O . GLU A 1 98 ? -17.806 -2.108 11.615 1.00 88.44 98 GLU A O 1
ATOM 781 N N . GLN A 1 99 ? -18.883 -3.906 12.410 1.00 82.75 99 GLN A N 1
ATOM 782 C CA . GLN A 1 99 ? -19.285 -3.251 13.650 1.00 82.75 99 GLN A CA 1
ATOM 783 C C . GLN A 1 99 ? -18.065 -3.110 14.570 1.00 82.75 99 GLN A C 1
ATOM 785 O O . GLN A 1 99 ? -17.326 -4.073 14.828 1.00 82.75 99 GLN A O 1
ATOM 790 N N . TRP A 1 100 ? -17.846 -1.887 15.043 1.00 84.88 100 TRP A N 1
ATOM 791 C CA . TRP A 1 100 ? -16.788 -1.546 15.982 1.00 84.88 100 TRP A CA 1
ATOM 792 C C . TRP A 1 100 ? -17.395 -1.443 17.373 1.00 84.88 100 TRP A C 1
ATOM 794 O O . TRP A 1 100 ? -18.306 -0.651 17.598 1.00 84.88 100 TRP A O 1
ATOM 804 N N . SER A 1 101 ? -16.897 -2.255 18.304 1.00 76.50 101 SER A N 1
ATOM 805 C CA . SER A 1 101 ? -17.27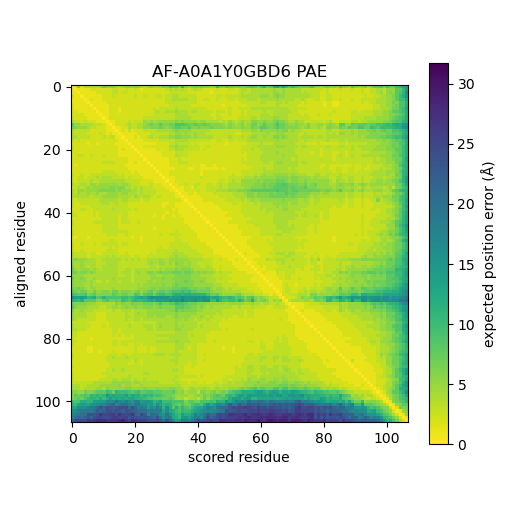7 -2.114 19.707 1.00 76.50 101 SER A CA 1
ATOM 806 C C . SER A 1 101 ? -16.716 -0.800 20.242 1.00 76.50 101 SER A C 1
ATOM 808 O O . SER A 1 101 ? -15.562 -0.464 19.950 1.00 76.50 101 SER A O 1
ATOM 810 N N . ALA A 1 102 ? -17.515 -0.072 21.023 1.00 71.88 102 ALA A N 1
ATOM 811 C CA . ALA A 1 102 ? -17.041 1.114 21.722 1.00 71.88 102 ALA A CA 1
ATOM 812 C C . ALA A 1 102 ? -15.827 0.738 22.583 1.00 71.88 102 ALA A C 1
ATOM 814 O O . ALA A 1 102 ? -15.830 -0.282 23.277 1.00 71.88 102 ALA A O 1
ATOM 815 N N . MET A 1 103 ? -14.765 1.534 22.488 1.00 66.75 103 MET A N 1
ATOM 816 C CA . MET A 1 103 ? -13.552 1.308 23.263 1.00 66.75 103 MET A CA 1
ATOM 817 C C . MET A 1 103 ? -13.838 1.724 24.706 1.00 66.75 103 MET A C 1
ATOM 819 O O . MET A 1 103 ? -14.038 2.907 24.972 1.00 66.75 103 MET A O 1
ATOM 823 N N . GLN A 1 104 ? -13.891 0.762 25.628 1.00 60.69 104 GLN A N 1
ATOM 824 C CA . GLN A 1 104 ? -13.893 1.071 27.053 1.00 60.69 104 GLN A CA 1
ATOM 825 C C . GLN A 1 104 ? -12.471 1.469 27.439 1.00 60.69 104 GLN A C 1
ATOM 827 O O . GLN A 1 104 ? -11.593 0.622 27.586 1.00 60.69 104 GLN A O 1
ATOM 832 N N . VAL A 1 105 ? -12.232 2.773 27.536 1.00 59.62 105 VAL A N 1
ATOM 833 C CA . VAL A 1 105 ? -11.047 3.294 28.212 1.00 59.62 105 VAL A CA 1
ATOM 834 C C . VAL A 1 105 ? -11.376 3.227 29.700 1.00 59.62 105 VAL A C 1
ATOM 836 O O . VAL A 1 105 ? -12.291 3.916 30.147 1.00 59.62 105 VAL A O 1
ATOM 839 N N . ALA A 1 106 ? -10.719 2.335 30.443 1.00 57.28 106 ALA A N 1
ATOM 840 C CA . ALA A 1 106 ? -10.790 2.377 31.900 1.00 57.28 106 ALA A CA 1
ATOM 841 C C . ALA A 1 106 ? -10.186 3.719 32.343 1.00 57.28 106 ALA A C 1
ATOM 843 O O . ALA A 1 106 ? -9.050 4.019 3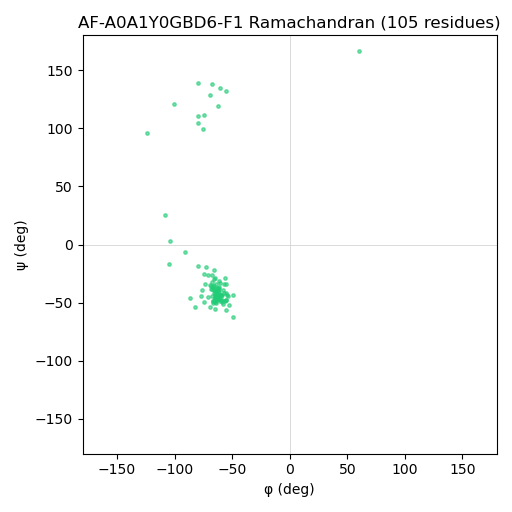1.969 1.00 57.28 106 ALA A O 1
ATOM 844 N N . ALA A 1 107 ? -11.004 4.537 33.010 1.00 45.88 107 ALA A N 1
ATOM 845 C CA . ALA A 1 107 ? -10.623 5.839 33.550 1.00 45.88 107 ALA A CA 1
ATOM 846 C C . ALA A 1 107 ? -9.659 5.692 34.732 1.00 45.88 107 ALA A C 1
ATOM 848 O O . ALA A 1 107 ? -9.798 4.692 35.474 1.00 45.88 107 ALA A O 1
#

Solvent-accessible surface area (backbone atoms only — not comparable to full-atom values): 6023 Å² total; per-residue (Å²): 109,68,43,60,54,54,37,53,16,60,76,36,69,79,43,34,67,57,39,64,59,52,46,52,58,59,47,58,73,37,60,78,38,92,53,62,67,60,19,52,53,48,49,55,44,47,50,52,47,52,50,48,56,54,47,44,72,71,48,39,64,62,42,27,71,74,49,40,68,72,53,14,54,51,48,56,52,47,54,46,40,66,54,44,38,58,54,28,50,53,50,51,53,51,60,70,72,49,88,74,78,80,81,83,73,85,128

Mean predicted aligned error: 4.74 Å

Foldseek 3Di:
DLLVQLLVCLVDVVSVVVCVVVLVVVLVVQCVPPPVVSNVLSVVLCCQSCVLVVVCVVCLVVLCVVLPPPVSVVVSSVSSNVRRVVVSVVSVVVVVPDDDDDDPDPD

pLDDT: mean 90.25, std 8.18, range [45.88, 95.94]

Radius of gyration: 16.06 Å; Cα contacts (8 Å, |Δi|>4): 81; chains: 1; bounding box: 37×19×54 Å